Protein AF-A0A3B9X5M0-F1 (afdb_monomer_lite)

Foldseek 3Di:
DPPPVVVVVVVVVVVVVVVVVVVVVVVVVVVVVCQLVVVDQWKQWDWQPDPPDPPRATWHFPDDDPFWTWTARNVVRDIDIDGPVGTPDIGTDDPDPPPDD

Secondary structure (DSSP, 8-state):
---HHHHHHHHHHHHHHHHHHHHHHHHHHHHHHHHHHTSS-EEEEEETT-TT----EEEEEEEE-SSEEEEEETTTTEEEEEEGGGEEEEEEPPP------

Radius of gyration: 21.37 Å; chains: 1; bounding box: 42×60×57 Å

Sequence (101 aa):
MINKAAAKYTDLILPILYFVFVLVSDYAIGNANAIKAGDINEYTVRFSELPSQNSESSLALIGSTSRFSYFYNLANKQALVVPQENIALMRKQFGSVEIEP

Structure (mmCIF, N/CA/C/O backbone):
data_AF-A0A3B9X5M0-F1
#
_entry.id   AF-A0A3B9X5M0-F1
#
loop_
_atom_site.group_PDB
_atom_site.id
_atom_site.type_symbol
_atom_site.label_atom_id
_atom_site.label_alt_id
_atom_site.label_comp_id
_atom_site.label_asym_id
_atom_site.label_entity_id
_atom_site.label_seq_id
_atom_site.pdbx_PDB_ins_code
_atom_site.Cartn_x
_atom_site.Cartn_y
_atom_site.Cartn_z
_atom_site.occupancy
_atom_site.B_iso_or_equiv
_atom_site.auth_seq_id
_atom_site.auth_comp_id
_atom_site.auth_asym_id
_atom_site.auth_atom_id
_atom_site.pdbx_PDB_model_num
ATOM 1 N N . MET A 1 1 ? 24.801 28.497 -33.676 1.00 46.31 1 MET A N 1
ATOM 2 C CA . MET A 1 1 ? 25.605 27.258 -33.567 1.00 46.31 1 MET A CA 1
ATOM 3 C C . MET A 1 1 ? 24.882 26.303 -32.634 1.00 46.31 1 MET A C 1
ATOM 5 O O . MET A 1 1 ? 24.806 26.585 -31.448 1.00 46.31 1 MET A O 1
ATOM 9 N N . ILE A 1 2 ? 24.290 25.227 -33.157 1.00 60.00 2 ILE A N 1
ATOM 10 C CA . ILE A 1 2 ? 23.657 24.195 -32.323 1.00 60.00 2 ILE A CA 1
ATOM 11 C C . ILE A 1 2 ? 24.780 23.324 -31.751 1.00 60.00 2 ILE A C 1
ATOM 13 O O . ILE A 1 2 ? 25.611 22.816 -32.508 1.00 60.00 2 ILE A O 1
ATOM 17 N N . ASN A 1 3 ? 24.834 23.191 -30.425 1.00 60.16 3 ASN A N 1
ATOM 18 C CA . ASN A 1 3 ? 25.811 22.355 -29.731 1.00 60.16 3 ASN A CA 1
ATOM 19 C C . ASN A 1 3 ? 25.601 20.884 -30.129 1.00 60.16 3 ASN A C 1
ATOM 21 O O . ASN A 1 3 ? 24.772 20.186 -29.550 1.00 60.16 3 ASN A O 1
ATOM 25 N N . LYS A 1 4 ? 26.361 20.401 -31.121 1.00 58.69 4 LYS A N 1
ATOM 26 C CA . LYS A 1 4 ? 26.291 19.021 -31.643 1.00 58.69 4 LYS A CA 1
ATOM 27 C C . LYS A 1 4 ? 26.507 17.949 -30.564 1.00 58.69 4 LYS A C 1
ATOM 29 O O . LYS A 1 4 ? 26.043 16.826 -30.723 1.00 58.69 4 LYS A O 1
ATOM 34 N N . ALA A 1 5 ? 27.182 18.299 -29.468 1.00 58.56 5 ALA A N 1
ATOM 35 C CA . ALA A 1 5 ? 27.342 17.427 -28.309 1.00 58.56 5 ALA A CA 1
ATOM 36 C C . ALA A 1 5 ? 26.024 17.214 -27.543 1.00 58.56 5 ALA A C 1
ATOM 38 O O . ALA A 1 5 ? 25.752 16.090 -27.146 1.00 58.56 5 ALA A O 1
ATOM 39 N N . ALA A 1 6 ? 25.181 18.243 -27.393 1.00 57.25 6 ALA A N 1
ATOM 40 C CA . ALA A 1 6 ? 23.898 18.120 -26.697 1.00 57.25 6 ALA A CA 1
ATOM 41 C C . ALA A 1 6 ? 22.927 17.212 -27.469 1.00 57.25 6 ALA A C 1
ATOM 43 O O . ALA A 1 6 ? 22.330 16.321 -26.881 1.00 57.25 6 ALA A O 1
ATOM 44 N N . ALA A 1 7 ? 22.847 17.366 -28.796 1.00 59.25 7 ALA A N 1
ATOM 45 C CA . ALA A 1 7 ? 21.968 16.552 -29.642 1.00 59.25 7 ALA A CA 1
ATOM 46 C C . ALA A 1 7 ? 22.295 15.044 -29.586 1.00 59.25 7 ALA A C 1
ATOM 48 O O . ALA A 1 7 ? 21.387 14.222 -29.537 1.00 59.25 7 ALA A O 1
ATOM 49 N N . LYS A 1 8 ? 23.585 14.680 -29.511 1.00 59.38 8 LYS A N 1
ATOM 50 C CA . LYS A 1 8 ? 24.038 13.277 -29.480 1.00 59.38 8 LYS A CA 1
ATOM 51 C C . LYS A 1 8 ? 23.555 12.494 -28.258 1.00 59.38 8 LYS A C 1
ATOM 53 O O . LYS A 1 8 ? 23.312 11.298 -28.367 1.00 59.38 8 LYS A O 1
ATOM 58 N N . TYR A 1 9 ? 23.472 13.148 -27.101 1.00 60.78 9 TYR A N 1
ATOM 59 C CA . TYR A 1 9 ? 23.036 12.491 -25.870 1.00 60.78 9 TYR A CA 1
ATOM 60 C C . TYR A 1 9 ? 21.517 12.533 -25.721 1.00 60.78 9 TYR A C 1
ATOM 62 O O . TYR A 1 9 ? 20.941 11.560 -25.244 1.00 60.78 9 TYR A O 1
ATOM 70 N N . THR A 1 10 ? 20.856 13.599 -26.183 1.00 64.94 10 THR A N 1
ATOM 71 C CA . THR A 1 10 ? 19.388 13.699 -26.174 1.00 64.94 10 THR A CA 1
ATOM 72 C C . THR A 1 10 ? 18.728 12.538 -26.926 1.00 64.94 10 THR A C 1
ATOM 74 O O . THR A 1 10 ? 17.776 11.961 -26.404 1.00 64.94 10 THR A O 1
ATOM 77 N N . ASP A 1 11 ? 19.286 12.124 -28.071 1.00 70.88 11 ASP A N 1
ATOM 78 C CA . ASP A 1 11 ? 18.765 11.003 -28.873 1.00 70.88 11 ASP A CA 1
ATOM 79 C C . ASP A 1 11 ? 18.818 9.642 -28.153 1.00 70.88 11 ASP A C 1
ATOM 81 O O . ASP A 1 11 ? 17.977 8.784 -28.411 1.00 70.88 11 ASP A O 1
ATOM 85 N N . LEU A 1 12 ? 19.767 9.431 -27.230 1.00 77.06 12 LEU A N 1
ATOM 86 C CA . LEU A 1 12 ? 19.876 8.183 -26.461 1.00 77.06 12 LEU A CA 1
ATOM 87 C C . LEU A 1 12 ? 19.166 8.268 -25.101 1.00 77.06 12 LEU A C 1
ATOM 89 O O . LEU A 1 12 ? 18.630 7.277 -24.612 1.00 77.06 12 LEU A O 1
ATOM 93 N N . ILE A 1 13 ? 19.130 9.452 -24.491 1.00 84.62 13 ILE A N 1
ATOM 94 C CA . ILE A 1 13 ? 18.507 9.668 -23.181 1.00 84.62 13 ILE A CA 1
ATOM 95 C C . ILE A 1 13 ? 16.982 9.535 -23.269 1.00 84.62 13 ILE A C 1
ATOM 97 O O . ILE A 1 13 ? 16.383 8.906 -22.401 1.00 84.62 13 ILE A O 1
ATOM 101 N N . LEU A 1 14 ? 16.346 10.074 -24.315 1.00 85.75 14 LEU A N 1
ATOM 102 C CA . LEU A 1 14 ? 14.889 10.000 -24.493 1.00 85.75 14 LEU A CA 1
ATOM 103 C C . LEU A 1 14 ? 14.325 8.567 -24.519 1.00 85.75 14 LEU A C 1
ATOM 105 O O . LEU A 1 14 ? 13.406 8.297 -23.742 1.00 85.75 14 LEU A O 1
ATOM 109 N N . PRO A 1 15 ? 14.837 7.631 -25.344 1.00 87.69 15 PRO A N 1
ATOM 110 C CA . PRO A 1 15 ? 14.321 6.264 -25.357 1.00 87.69 15 PRO A CA 1
ATOM 111 C C . PRO A 1 15 ? 14.598 5.522 -24.044 1.00 87.69 15 PRO A C 1
ATOM 113 O O . PRO A 1 15 ? 13.760 4.734 -23.612 1.00 87.69 15 PRO A O 1
ATOM 116 N N . ILE A 1 16 ? 15.719 5.803 -23.367 1.00 89.62 16 ILE A N 1
ATOM 117 C CA . ILE A 1 16 ? 16.020 5.222 -22.049 1.00 89.62 16 ILE A CA 1
ATOM 118 C C . ILE A 1 16 ? 15.021 5.721 -21.000 1.00 89.62 16 ILE A C 1
ATOM 120 O O . ILE A 1 16 ? 14.463 4.915 -20.260 1.00 89.62 16 ILE A O 1
ATOM 124 N N . LEU A 1 17 ? 14.753 7.029 -20.951 1.00 89.69 17 LEU A N 1
ATOM 125 C CA . LEU A 1 17 ? 13.765 7.602 -20.034 1.00 89.69 17 LEU A CA 1
ATOM 126 C C . LEU A 1 17 ? 12.367 7.042 -20.294 1.00 89.69 17 LEU A C 1
ATO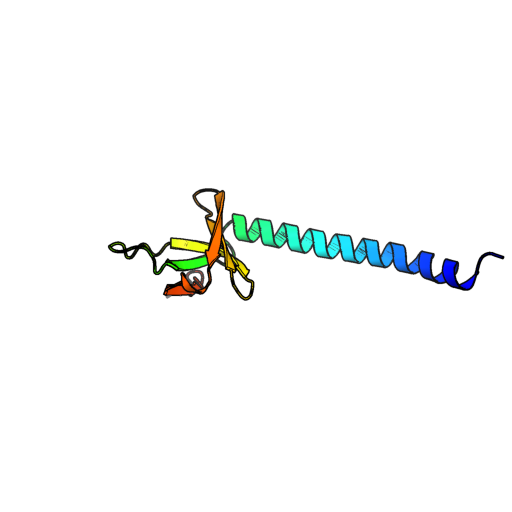M 128 O O . LEU A 1 17 ? 11.667 6.694 -19.345 1.00 89.69 17 LEU A O 1
ATOM 132 N N . TYR A 1 18 ? 11.981 6.910 -21.564 1.00 91.38 18 TYR A N 1
ATOM 133 C CA . TYR A 1 18 ? 10.713 6.295 -21.940 1.00 91.38 18 TYR A CA 1
ATOM 134 C C . TYR A 1 18 ? 10.627 4.839 -21.466 1.00 91.38 18 TYR A C 1
ATOM 136 O O . TYR A 1 18 ? 9.643 4.448 -20.845 1.00 91.38 18 TYR A O 1
ATOM 144 N N . PHE A 1 19 ? 11.676 4.047 -21.692 1.00 91.94 19 PHE A N 1
ATOM 145 C CA . PHE A 1 19 ? 11.714 2.652 -21.263 1.00 91.94 19 PHE A CA 1
ATOM 146 C C . PHE A 1 19 ? 11.619 2.509 -19.737 1.00 91.94 19 PHE A C 1
ATOM 148 O O . PHE A 1 19 ? 10.826 1.714 -19.235 1.00 91.94 19 PHE A O 1
ATOM 155 N N . VAL A 1 20 ? 12.368 3.324 -18.987 1.00 93.38 20 VAL A N 1
ATOM 156 C CA . VAL A 1 20 ? 12.290 3.359 -17.518 1.00 93.38 20 VAL A CA 1
ATOM 157 C C . VAL A 1 20 ? 10.889 3.758 -17.054 1.00 93.38 20 VAL A C 1
ATOM 159 O O . VAL A 1 20 ? 10.357 3.148 -16.129 1.00 93.38 20 VAL A O 1
ATOM 162 N N . PHE A 1 21 ? 10.265 4.742 -17.705 1.00 93.62 21 PHE A N 1
ATOM 163 C CA . PHE A 1 21 ? 8.909 5.172 -17.378 1.00 93.62 21 PHE A CA 1
ATOM 164 C C . PHE A 1 21 ? 7.879 4.050 -17.565 1.00 93.62 21 PHE A C 1
ATOM 166 O O . PHE A 1 21 ? 7.040 3.853 -16.685 1.00 93.62 21 PHE A O 1
ATOM 173 N N . VAL A 1 22 ? 7.959 3.295 -18.666 1.00 93.50 22 VAL A N 1
ATOM 174 C CA . VAL A 1 22 ? 7.076 2.142 -18.917 1.00 93.50 22 VAL A CA 1
ATOM 175 C C . VAL A 1 22 ? 7.251 1.087 -17.826 1.00 93.50 22 VAL A C 1
ATOM 177 O O . VAL A 1 22 ? 6.270 0.700 -17.200 1.00 93.50 22 VAL A O 1
ATOM 180 N N . LEU A 1 23 ? 8.493 0.703 -17.511 1.00 93.56 23 LEU A N 1
ATOM 181 C CA . LEU A 1 23 ? 8.764 -0.294 -16.470 1.00 93.56 23 LEU A CA 1
ATOM 182 C C . LEU A 1 23 ? 8.231 0.122 -15.094 1.00 93.56 23 LEU A C 1
ATOM 184 O O . LEU A 1 23 ? 7.611 -0.681 -14.397 1.00 93.56 23 LEU A O 1
ATOM 188 N N . VAL A 1 24 ? 8.462 1.374 -14.691 1.00 92.69 24 VAL A N 1
ATOM 189 C CA . VAL A 1 24 ? 7.984 1.885 -13.398 1.00 92.69 24 VAL A CA 1
ATOM 190 C C . VAL A 1 24 ? 6.456 1.946 -13.364 1.00 92.69 24 VAL A C 1
ATOM 192 O O . VAL A 1 24 ? 5.857 1.615 -12.340 1.00 92.69 24 VAL A O 1
ATOM 195 N N . SER A 1 25 ? 5.823 2.329 -14.474 1.00 90.00 25 SER A N 1
ATOM 196 C CA . SER A 1 25 ? 4.364 2.394 -14.586 1.00 90.00 25 SER A CA 1
ATOM 197 C C . SER A 1 25 ? 3.733 1.006 -14.487 1.00 90.00 25 SER A C 1
ATOM 199 O O . SER A 1 25 ? 2.821 0.814 -13.685 1.00 90.00 25 SER A O 1
ATOM 201 N N . ASP A 1 26 ? 4.258 0.024 -15.221 1.00 91.19 26 ASP A N 1
ATOM 202 C CA . ASP A 1 26 ? 3.774 -1.359 -15.178 1.00 91.19 26 ASP A CA 1
ATOM 203 C C . ASP A 1 26 ? 3.934 -1.962 -13.780 1.00 91.19 26 ASP A C 1
ATOM 205 O O . ASP A 1 26 ? 3.007 -2.581 -13.251 1.00 91.19 26 ASP A O 1
ATOM 209 N N . TYR A 1 27 ? 5.073 -1.713 -13.128 1.00 88.31 27 TYR A N 1
ATOM 210 C CA . TYR A 1 27 ? 5.312 -2.157 -11.756 1.00 88.31 27 TYR A CA 1
ATOM 211 C C . TYR A 1 27 ? 4.326 -1.528 -10.758 1.00 88.31 27 TYR A C 1
ATOM 213 O O . TYR A 1 27 ? 3.791 -2.212 -9.882 1.00 88.31 27 TYR A O 1
ATOM 221 N N . ALA A 1 28 ? 4.041 -0.229 -10.895 1.00 87.06 28 ALA A N 1
ATOM 222 C CA . ALA A 1 28 ? 3.081 0.468 -10.043 1.00 87.06 28 ALA A CA 1
ATOM 223 C C . ALA A 1 28 ? 1.647 -0.050 -10.244 1.00 87.06 28 ALA A C 1
ATOM 225 O O . ALA A 1 28 ? 0.930 -0.265 -9.264 1.00 87.06 28 ALA A O 1
ATOM 226 N N . ILE A 1 29 ? 1.239 -0.294 -11.494 1.00 88.06 29 ILE A N 1
ATOM 227 C CA . ILE A 1 29 ? -0.079 -0.850 -11.830 1.00 88.06 29 ILE A CA 1
ATOM 228 C C . ILE A 1 29 ? -0.214 -2.271 -11.276 1.00 88.06 29 ILE A C 1
ATOM 230 O O . ILE A 1 29 ? -1.221 -2.583 -10.637 1.00 88.06 29 ILE A O 1
ATOM 234 N N . GLY A 1 30 ? 0.807 -3.112 -11.462 1.00 86.81 30 GLY A N 1
ATOM 235 C CA . GLY A 1 30 ? 0.841 -4.476 -10.934 1.00 86.81 30 GLY A CA 1
ATOM 236 C C . GLY A 1 30 ? 0.678 -4.511 -9.414 1.00 86.81 30 GLY A C 1
ATOM 237 O O . GLY A 1 30 ? -0.209 -5.194 -8.904 1.00 86.81 30 GLY A O 1
ATOM 238 N N . ASN A 1 31 ? 1.450 -3.696 -8.690 1.00 85.69 31 ASN A N 1
ATOM 239 C CA . ASN A 1 31 ? 1.336 -3.593 -7.233 1.00 85.69 31 ASN A CA 1
ATOM 240 C C . ASN A 1 31 ? -0.030 -3.073 -6.781 1.00 85.69 31 ASN A C 1
ATOM 242 O O . ASN A 1 31 ? -0.607 -3.607 -5.835 1.00 85.69 31 ASN A O 1
ATOM 246 N N . ALA A 1 32 ? -0.572 -2.053 -7.449 1.00 83.88 32 ALA A N 1
ATOM 247 C CA . ALA A 1 32 ? -1.891 -1.527 -7.114 1.00 83.88 32 ALA A CA 1
ATOM 248 C C . ALA A 1 32 ? -2.988 -2.584 -7.309 1.00 83.88 32 ALA A C 1
ATOM 250 O O . ALA A 1 32 ? -3.917 -2.660 -6.504 1.00 83.88 32 ALA A O 1
ATOM 251 N N . ASN A 1 33 ? -2.882 -3.411 -8.350 1.00 85.69 33 ASN A N 1
ATOM 252 C CA . ASN A 1 33 ? -3.820 -4.502 -8.595 1.00 85.69 33 ASN A CA 1
ATOM 253 C C . ASN A 1 33 ? -3.693 -5.606 -7.541 1.00 85.69 33 ASN A C 1
ATOM 255 O O . ASN A 1 33 ? -4.714 -6.018 -6.998 1.00 85.69 33 ASN A O 1
ATOM 259 N N . ALA A 1 34 ? -2.474 -6.012 -7.183 1.00 83.94 34 ALA A N 1
ATOM 260 C CA . ALA A 1 34 ? -2.239 -7.017 -6.145 1.00 83.94 34 ALA A CA 1
ATOM 261 C C . ALA A 1 34 ? -2.736 -6.554 -4.758 1.00 83.94 34 ALA A C 1
ATOM 263 O O . ALA A 1 34 ? -3.364 -7.319 -4.031 1.00 83.94 34 ALA A O 1
ATOM 264 N N . ILE A 1 35 ? -2.556 -5.271 -4.417 1.00 83.12 35 ILE A N 1
ATOM 265 C CA . ILE A 1 35 ? -3.122 -4.676 -3.192 1.00 83.12 35 ILE A CA 1
ATOM 266 C C . ILE A 1 35 ? -4.656 -4.685 -3.224 1.00 83.12 35 ILE A C 1
ATOM 268 O O . ILE A 1 35 ? -5.296 -4.967 -2.218 1.00 83.12 35 ILE A O 1
ATOM 272 N N . LYS A 1 36 ? -5.272 -4.368 -4.369 1.00 78.69 36 LYS A N 1
ATOM 273 C CA . LYS A 1 36 ? -6.739 -4.380 -4.510 1.00 78.69 36 LYS A CA 1
ATOM 274 C C . LYS A 1 36 ? -7.333 -5.788 -4.480 1.00 78.69 36 LYS A C 1
ATOM 276 O O . LYS A 1 36 ? -8.507 -5.913 -4.122 1.00 78.69 36 LYS A O 1
ATOM 281 N N . ALA A 1 37 ? -6.553 -6.784 -4.896 1.00 75.94 37 ALA A N 1
ATOM 282 C CA . ALA A 1 37 ? -6.903 -8.199 -4.865 1.00 75.94 37 ALA A CA 1
ATOM 283 C C . ALA A 1 37 ? -6.779 -8.809 -3.458 1.00 75.94 37 ALA A C 1
ATOM 285 O O . ALA A 1 37 ? -7.440 -9.801 -3.183 1.00 75.94 37 ALA A O 1
ATOM 286 N N . GLY A 1 38 ? -6.008 -8.183 -2.561 1.00 70.81 38 GLY A N 1
ATOM 287 C CA . G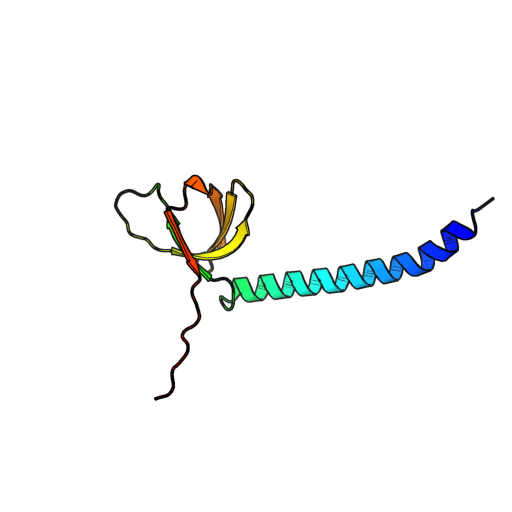LY A 1 38 ? -5.755 -8.692 -1.204 1.00 70.81 38 GLY A CA 1
ATOM 288 C C . GLY A 1 38 ? -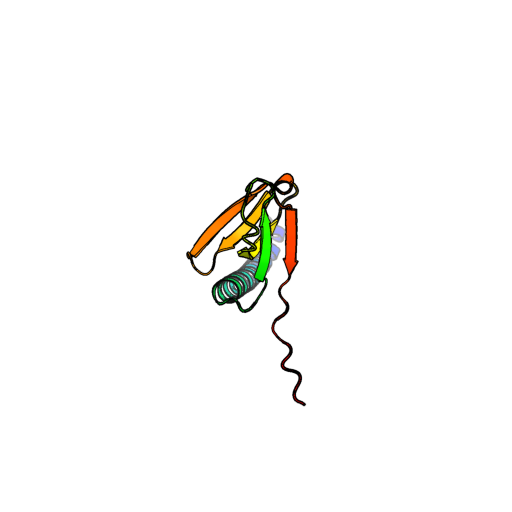4.586 -9.666 -1.134 1.00 70.81 38 GLY A C 1
ATOM 289 O O . GLY A 1 38 ? -4.264 -10.168 -0.065 1.00 70.81 38 GLY A O 1
ATOM 290 N N . ASP A 1 39 ? -3.902 -9.889 -2.257 1.00 72.44 39 ASP A N 1
ATOM 291 C CA . ASP A 1 39 ? -2.822 -10.870 -2.362 1.00 72.44 39 ASP A CA 1
ATOM 292 C C . ASP A 1 39 ? -1.562 -10.437 -1.601 1.00 72.44 39 ASP A C 1
ATOM 294 O O . ASP A 1 39 ? -0.753 -11.269 -1.187 1.00 72.44 39 ASP A O 1
ATOM 298 N N . ILE A 1 40 ? -1.360 -9.124 -1.434 1.00 72.06 40 ILE A N 1
ATOM 299 C CA . ILE A 1 40 ? -0.161 -8.568 -0.803 1.00 72.06 40 ILE A CA 1
ATOM 300 C C . ILE A 1 40 ? -0.478 -7.424 0.158 1.00 72.06 40 ILE A C 1
ATOM 302 O O . ILE A 1 40 ? -1.389 -6.625 -0.048 1.00 72.06 40 ILE A O 1
ATOM 306 N N . ASN A 1 41 ? 0.394 -7.286 1.161 1.00 74.50 41 ASN A N 1
ATOM 307 C CA . ASN A 1 41 ? 0.461 -6.142 2.072 1.00 74.50 41 ASN A CA 1
ATOM 308 C C . ASN A 1 41 ? -0.802 -5.895 2.904 1.00 74.50 41 ASN A C 1
ATOM 310 O O . ASN A 1 41 ? -1.033 -4.754 3.300 1.00 74.50 41 ASN A O 1
ATOM 314 N N . GLU A 1 42 ? -1.575 -6.935 3.219 1.00 85.69 42 GLU A N 1
ATOM 315 C CA . GLU A 1 42 ? -2.611 -6.849 4.247 1.00 85.69 42 GLU A CA 1
ATOM 316 C C . GLU A 1 42 ? -2.006 -6.818 5.655 1.00 85.69 42 GLU A C 1
ATOM 318 O O . GLU A 1 42 ? -1.082 -7.561 6.009 1.00 85.69 42 GLU A O 1
ATOM 323 N N . TYR A 1 43 ? -2.538 -5.912 6.467 1.00 87.00 43 TYR A N 1
ATOM 324 C CA . TYR A 1 43 ? -2.175 -5.719 7.856 1.00 87.00 43 TYR A CA 1
ATOM 325 C C . TYR A 1 43 ? -3.428 -5.707 8.716 1.00 87.00 43 TYR A C 1
ATOM 327 O O . TYR A 1 43 ? -4.423 -5.060 8.402 1.00 87.00 43 TYR A O 1
ATOM 335 N N . THR A 1 44 ? -3.331 -6.349 9.869 1.00 87.38 44 THR A N 1
ATOM 336 C CA . THR A 1 44 ? -4.264 -6.128 10.963 1.00 87.38 44 THR A CA 1
ATOM 337 C C . THR A 1 44 ? -3.840 -4.869 11.706 1.00 87.38 44 THR A C 1
ATOM 339 O O . THR A 1 44 ? -2.740 -4.817 12.267 1.00 87.38 44 THR A O 1
ATOM 342 N N . VAL A 1 45 ? -4.695 -3.849 11.698 1.00 87.19 45 VAL A N 1
ATOM 343 C CA . VAL A 1 45 ? -4.424 -2.540 12.302 1.00 87.19 45 VAL A CA 1
ATOM 344 C C . VAL A 1 45 ? -5.442 -2.249 13.400 1.00 87.19 45 VAL A C 1
ATOM 346 O O . VAL A 1 45 ? -6.636 -2.496 13.233 1.00 87.19 45 VAL A O 1
ATOM 349 N N . ARG A 1 46 ? -4.971 -1.700 14.522 1.00 86.25 46 ARG A N 1
ATOM 350 C CA . ARG A 1 46 ? -5.804 -1.189 15.618 1.00 86.25 46 ARG A CA 1
ATOM 351 C C . ARG A 1 46 ? -5.445 0.264 15.895 1.00 86.25 46 ARG A C 1
ATOM 353 O O . ARG A 1 46 ? -4.266 0.580 16.063 1.00 86.25 46 ARG A O 1
ATOM 360 N N . PHE A 1 47 ? -6.453 1.124 15.991 1.00 85.62 47 PHE A N 1
ATOM 361 C CA . PHE A 1 47 ? -6.275 2.550 16.264 1.00 85.62 47 PHE A CA 1
ATOM 362 C C . PHE A 1 47 ? -6.474 2.878 17.750 1.00 85.62 47 PHE A C 1
ATOM 364 O O . PHE A 1 47 ? -7.303 2.265 18.419 1.00 85.62 47 PHE A O 1
ATOM 371 N N . SER A 1 48 ? -5.699 3.834 18.263 1.00 76.69 48 SER A N 1
ATOM 372 C CA . SER A 1 48 ? -5.657 4.233 19.678 1.00 76.69 48 SER A CA 1
ATOM 373 C C . SER A 1 48 ? -6.890 5.030 20.126 1.00 76.69 48 SER A C 1
ATOM 375 O O . SER A 1 48 ? -7.234 5.009 21.303 1.00 76.69 48 SER A O 1
ATOM 377 N N . GLU A 1 49 ? -7.558 5.732 19.205 1.00 66.25 49 GLU A N 1
ATOM 378 C CA . GLU A 1 49 ? -8.619 6.708 19.516 1.00 66.25 49 GLU A CA 1
ATOM 379 C C . GLU A 1 49 ? -10.032 6.112 19.666 1.00 66.25 49 GLU A C 1
ATOM 381 O O . GLU A 1 49 ? -10.989 6.858 19.863 1.00 66.25 49 GLU A O 1
ATOM 386 N N . LEU A 1 50 ? -10.203 4.787 19.609 1.00 56.94 50 LEU A N 1
ATOM 387 C CA . LEU A 1 50 ? -11.515 4.151 19.787 1.00 56.94 50 LEU A CA 1
ATOM 388 C C . LEU A 1 50 ? -11.646 3.517 21.180 1.00 56.94 50 LEU A C 1
ATOM 390 O O . LEU A 1 50 ? -11.218 2.377 21.384 1.00 56.94 50 LEU A O 1
ATOM 394 N N . PRO A 1 51 ? -12.276 4.202 22.155 1.00 47.22 51 PRO A N 1
ATOM 395 C CA . PRO A 1 51 ? -12.664 3.554 23.393 1.00 47.22 51 PRO A CA 1
ATOM 396 C C . PRO A 1 51 ? -13.801 2.568 23.085 1.00 47.22 51 PRO A C 1
ATOM 398 O O . PRO A 1 51 ? -14.809 2.939 22.489 1.00 47.22 51 PRO A O 1
ATOM 401 N N . SER A 1 52 ? -13.640 1.319 23.531 1.00 48.47 52 SER A N 1
ATOM 402 C CA . SER A 1 52 ? -14.635 0.223 23.589 1.00 48.47 52 SER A CA 1
ATOM 403 C C . SER A 1 52 ? -14.679 -0.836 22.483 1.00 48.47 52 SER A C 1
ATOM 405 O O . SER A 1 52 ? -15.383 -1.827 22.670 1.00 48.47 52 SER A O 1
ATOM 407 N N . GLN A 1 53 ? -13.901 -0.751 21.401 1.00 49.25 53 GLN A N 1
ATOM 408 C CA . GLN A 1 53 ? -13.850 -1.861 20.442 1.00 49.25 53 GLN A CA 1
ATOM 409 C C . GLN A 1 53 ? -12.421 -2.241 20.085 1.00 49.25 53 GLN A C 1
ATOM 411 O O . GLN A 1 53 ? -11.703 -1.486 19.437 1.00 49.25 53 GLN A O 1
ATOM 416 N N . ASN A 1 54 ? -12.056 -3.476 20.437 1.00 53.59 54 ASN A N 1
ATOM 417 C CA . ASN A 1 54 ? -10.969 -4.250 19.836 1.00 53.59 54 ASN A CA 1
ATOM 418 C C . ASN A 1 54 ? -11.260 -4.522 18.342 1.00 53.59 54 ASN A C 1
ATOM 420 O O . ASN A 1 54 ? -11.236 -5.666 17.900 1.00 53.59 54 ASN A O 1
ATOM 424 N N . SER A 1 55 ? -11.614 -3.495 17.569 1.00 65.88 55 SER A N 1
ATOM 425 C CA . SER A 1 55 ? -11.904 -3.603 16.142 1.00 65.88 55 SER A CA 1
ATOM 426 C C . SER A 1 55 ? -10.585 -3.585 15.379 1.00 65.88 55 SER A C 1
ATOM 428 O O . SER A 1 55 ? -10.202 -2.623 14.717 1.00 65.88 55 SER A O 1
ATOM 430 N N . GLU A 1 56 ? -9.842 -4.675 15.533 1.00 77.06 56 GLU A N 1
ATOM 431 C CA . GLU A 1 56 ? -8.783 -5.018 14.599 1.00 77.06 56 GLU A CA 1
ATOM 432 C C . GLU A 1 56 ? -9.374 -5.019 13.184 1.00 77.06 56 GLU A C 1
ATOM 434 O O . GLU A 1 56 ? -10.317 -5.750 12.886 1.00 77.06 56 GLU A O 1
ATOM 439 N N . SER A 1 57 ? -8.863 -4.136 12.332 1.00 80.56 57 SER A N 1
ATOM 440 C CA . SER A 1 57 ? -9.327 -3.972 10.957 1.00 80.56 57 SER A CA 1
ATOM 441 C C . SER A 1 57 ? -8.279 -4.529 10.005 1.00 80.56 57 SER A C 1
ATOM 443 O O . SER A 1 57 ? -7.100 -4.190 10.133 1.00 80.56 57 SER A O 1
ATOM 445 N N . SER A 1 58 ? -8.696 -5.364 9.049 1.00 85.31 58 SER A N 1
ATOM 446 C CA . SER A 1 58 ? -7.818 -5.780 7.950 1.00 85.31 58 SER A CA 1
ATOM 447 C C . SER A 1 58 ? -7.735 -4.650 6.928 1.00 85.31 58 SER A C 1
ATOM 449 O O . SER A 1 58 ? -8.748 -4.247 6.351 1.00 85.31 58 SER A O 1
ATOM 451 N N . LEU A 1 59 ? -6.541 -4.093 6.754 1.00 88.31 59 LEU A N 1
ATOM 452 C CA . LEU A 1 59 ? -6.263 -2.970 5.870 1.00 88.31 59 LEU A CA 1
ATOM 453 C C . LEU A 1 59 ? -4.965 -3.227 5.111 1.00 88.31 59 LEU A C 1
ATOM 455 O O . LEU A 1 59 ? -3.963 -3.627 5.700 1.00 88.31 59 LEU A O 1
ATOM 459 N N . ALA A 1 60 ? -4.942 -2.924 3.817 1.00 88.50 60 ALA A N 1
ATOM 460 C CA . ALA A 1 60 ? -3.708 -2.976 3.050 1.00 88.50 60 ALA A CA 1
ATOM 461 C C . ALA A 1 60 ? -2.877 -1.704 3.249 1.00 88.50 60 ALA A C 1
ATOM 463 O O . ALA A 1 60 ? -3.395 -0.596 3.115 1.00 88.50 60 ALA A O 1
ATOM 464 N N . LEU A 1 61 ? -1.582 -1.835 3.539 1.00 89.12 61 LEU A N 1
ATOM 465 C CA . LEU A 1 61 ? -0.684 -0.680 3.611 1.00 89.12 61 LEU A CA 1
ATOM 466 C C . LEU A 1 61 ? -0.238 -0.285 2.198 1.00 89.12 61 LEU A C 1
ATOM 468 O O . LEU A 1 61 ? 0.444 -1.055 1.524 1.00 89.12 61 LEU A O 1
ATOM 472 N N . ILE A 1 62 ? -0.578 0.933 1.773 1.00 88.69 62 ILE A N 1
ATOM 473 C CA . ILE A 1 62 ? -0.136 1.490 0.485 1.00 88.69 62 ILE A CA 1
ATOM 474 C C . ILE A 1 62 ? 1.208 2.208 0.644 1.00 88.69 62 ILE A C 1
ATOM 476 O O . ILE A 1 62 ? 2.052 2.174 -0.248 1.00 88.69 62 ILE A O 1
ATOM 480 N N . GLY A 1 63 ? 1.415 2.867 1.784 1.00 87.38 63 GLY A N 1
ATOM 481 C CA . GLY A 1 63 ? 2.653 3.577 2.067 1.00 87.38 63 GLY A CA 1
ATOM 482 C C . GLY A 1 63 ? 2.629 4.289 3.410 1.00 87.38 63 GLY A C 1
ATOM 483 O O . GLY A 1 63 ? 1.603 4.367 4.085 1.00 87.38 63 GLY A O 1
ATOM 484 N N . SER A 1 64 ? 3.772 4.838 3.796 1.00 90.88 64 SER A N 1
ATOM 485 C CA . SER A 1 64 ? 3.918 5.598 5.034 1.00 90.88 64 SER A CA 1
ATOM 486 C C . SER A 1 64 ? 4.885 6.757 4.853 1.00 90.88 64 SER A C 1
ATOM 488 O O . SER A 1 64 ? 5.849 6.682 4.096 1.00 90.88 64 SER A O 1
ATOM 490 N N . THR A 1 65 ? 4.637 7.816 5.603 1.00 93.31 65 THR A N 1
ATOM 491 C CA . THR A 1 65 ? 5.550 8.939 5.831 1.00 93.31 65 THR A CA 1
ATOM 492 C C . THR A 1 65 ? 5.968 8.933 7.299 1.00 93.31 65 THR A C 1
ATOM 494 O O . THR A 1 65 ? 5.530 8.079 8.063 1.00 93.31 65 THR A O 1
ATOM 497 N N . SER A 1 66 ? 6.776 9.905 7.720 1.00 91.12 66 SER A N 1
ATOM 498 C CA . SER A 1 66 ? 7.144 10.075 9.132 1.00 91.12 66 SER A CA 1
ATOM 499 C C . SER A 1 66 ? 5.980 10.462 10.049 1.00 91.12 66 SER A C 1
ATOM 501 O O . SER A 1 66 ? 6.134 10.412 11.263 1.00 91.12 66 SER A O 1
ATOM 503 N N . ARG A 1 67 ? 4.847 10.914 9.492 1.00 92.56 67 ARG A N 1
ATOM 504 C CA . ARG A 1 67 ? 3.694 11.404 10.268 1.00 92.56 67 ARG A CA 1
ATOM 505 C C . ARG A 1 67 ? 2.406 10.649 9.986 1.00 92.56 67 ARG A C 1
ATOM 507 O O . ARG A 1 67 ? 1.562 10.554 10.862 1.00 92.56 67 ARG A O 1
ATOM 514 N N . PHE A 1 68 ? 2.246 10.124 8.777 1.00 92.81 68 PHE A N 1
ATOM 515 C CA . PHE A 1 68 ? 1.007 9.489 8.337 1.00 92.81 68 PHE A CA 1
ATOM 516 C C . PHE A 1 68 ? 1.267 8.135 7.697 1.00 92.81 68 PHE A C 1
ATOM 518 O O . PHE A 1 68 ? 2.217 7.985 6.925 1.00 92.81 68 PHE A O 1
ATOM 525 N N . SER A 1 69 ? 0.365 7.194 7.945 1.00 91.00 69 SER A N 1
ATOM 526 C CA . SER A 1 69 ? 0.259 5.930 7.221 1.00 91.00 69 SER A CA 1
ATOM 527 C C . SER A 1 69 ? -0.976 5.947 6.322 1.00 91.00 69 SER A C 1
ATOM 529 O O . SER A 1 69 ? -2.041 6.429 6.712 1.00 91.00 69 SER A O 1
ATOM 531 N N . TYR A 1 70 ? -0.815 5.418 5.112 1.00 91.38 70 TYR A N 1
ATOM 532 C CA . TYR A 1 70 ? -1.844 5.355 4.082 1.00 91.38 70 TYR A CA 1
ATOM 533 C C . TYR A 1 70 ? -2.306 3.914 3.927 1.00 91.38 70 TYR A C 1
ATOM 535 O O . TYR A 1 70 ? -1.549 3.046 3.484 1.00 91.38 70 TYR A O 1
AT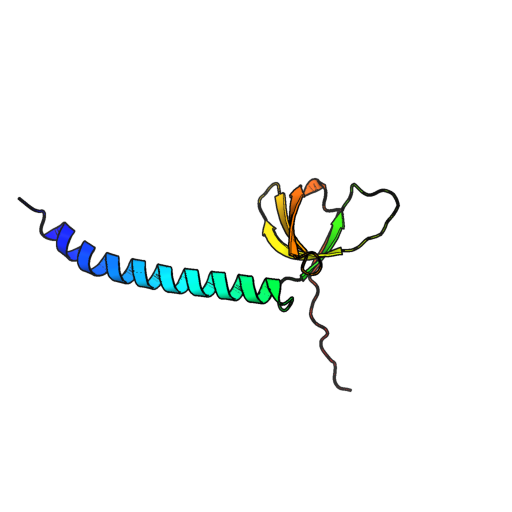OM 543 N N . PHE A 1 71 ? -3.560 3.675 4.275 1.00 90.81 71 PHE A N 1
ATOM 544 C CA . PHE A 1 71 ? -4.191 2.371 4.224 1.00 90.81 71 PHE A CA 1
ATOM 545 C C . PHE A 1 71 ? -5.252 2.312 3.130 1.00 90.81 71 PHE A C 1
ATOM 547 O O . PHE A 1 71 ? -5.877 3.313 2.787 1.00 90.81 71 PHE A O 1
ATOM 554 N N . TYR A 1 72 ? -5.488 1.116 2.610 1.00 89.44 72 TYR A N 1
ATOM 555 C CA . TYR A 1 72 ? -6.592 0.800 1.723 1.00 89.44 72 TYR A CA 1
ATOM 556 C C . TYR A 1 72 ? -7.502 -0.220 2.392 1.00 89.44 72 TYR A C 1
ATOM 558 O O . TYR A 1 72 ? -7.066 -1.303 2.776 1.00 89.44 72 TYR A O 1
ATOM 566 N N . ASN A 1 73 ? -8.778 0.119 2.523 1.00 87.69 73 ASN A N 1
ATOM 567 C CA . ASN A 1 73 ? -9.802 -0.818 2.942 1.00 87.69 73 ASN A CA 1
ATOM 568 C C . ASN A 1 73 ? -10.337 -1.545 1.703 1.00 87.69 73 ASN A C 1
ATOM 570 O O . ASN A 1 73 ? -11.020 -0.942 0.870 1.00 87.69 73 ASN A O 1
ATOM 574 N N . LEU A 1 74 ? -10.039 -2.840 1.590 1.00 84.12 74 LEU A N 1
ATOM 575 C CA . LEU A 1 74 ? -10.451 -3.651 0.446 1.00 84.12 74 LE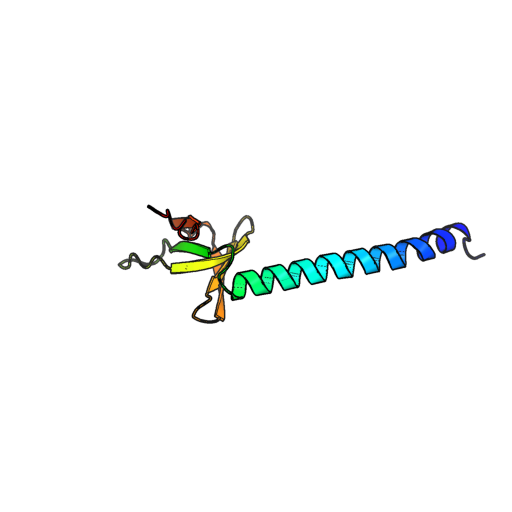U A CA 1
ATOM 576 C C . LEU A 1 74 ? -11.958 -3.889 0.382 1.00 84.12 74 LEU A C 1
ATOM 578 O O . LEU A 1 74 ? -12.491 -3.973 -0.727 1.00 84.12 74 LEU A O 1
ATOM 582 N N . ALA A 1 75 ? -12.628 -3.992 1.532 1.00 83.38 75 ALA A N 1
ATOM 583 C CA . ALA A 1 75 ? -14.064 -4.238 1.613 1.00 83.38 75 ALA A CA 1
ATOM 584 C C . ALA A 1 75 ? -14.858 -3.010 1.150 1.00 83.38 75 ALA A C 1
ATOM 586 O O . ALA A 1 75 ? -15.736 -3.112 0.299 1.00 83.38 75 ALA A O 1
ATOM 587 N N . ASN A 1 76 ? -14.480 -1.832 1.647 1.00 84.69 76 ASN A N 1
ATOM 588 C CA . ASN A 1 76 ? -15.166 -0.574 1.348 1.00 84.69 76 ASN A CA 1
ATOM 589 C C . ASN A 1 76 ? -14.612 0.140 0.104 1.00 84.69 76 ASN A C 1
ATOM 591 O O . ASN A 1 76 ? -15.169 1.149 -0.319 1.00 84.69 76 ASN A O 1
ATOM 595 N N . LYS A 1 77 ? -13.506 -0.354 -0.471 1.00 86.00 77 LYS A N 1
ATOM 596 C CA . LYS A 1 77 ? -12.758 0.268 -1.579 1.00 86.00 77 LYS A CA 1
ATOM 597 C C . LYS A 1 77 ? -12.361 1.726 -1.297 1.00 86.00 77 LYS A C 1
ATOM 599 O O . LYS A 1 77 ? -12.358 2.563 -2.197 1.00 86.00 77 LYS A O 1
ATOM 604 N N . GLN A 1 78 ? -11.996 2.021 -0.050 1.00 87.19 78 GLN A N 1
ATOM 605 C CA . GLN A 1 78 ? -11.672 3.370 0.429 1.00 87.19 78 GLN A CA 1
ATOM 606 C C . GLN A 1 78 ? -10.211 3.488 0.859 1.00 87.19 78 GLN A C 1
ATOM 608 O O . GLN A 1 78 ? -9.651 2.562 1.442 1.00 87.19 78 GLN A O 1
ATOM 613 N N . ALA A 1 79 ? -9.609 4.649 0.604 1.00 87.75 79 ALA A N 1
ATOM 614 C CA . ALA A 1 79 ? -8.310 5.006 1.159 1.00 87.75 79 ALA A CA 1
ATOM 615 C C . ALA A 1 79 ? -8.495 5.709 2.510 1.00 87.75 79 ALA A C 1
ATOM 617 O O . ALA A 1 79 ? -9.357 6.577 2.650 1.00 87.75 79 ALA A O 1
ATOM 618 N N . LEU A 1 80 ? -7.673 5.342 3.486 1.00 88.94 80 LEU A N 1
ATOM 619 C CA . LEU A 1 80 ? -7.671 5.896 4.831 1.00 88.94 80 LEU A CA 1
ATOM 620 C C . LEU A 1 80 ? -6.288 6.473 5.135 1.00 88.94 80 LEU A C 1
ATOM 622 O O . LEU A 1 80 ? -5.271 5.815 4.922 1.00 88.94 80 LEU A O 1
ATOM 626 N N . VAL A 1 81 ? -6.257 7.695 5.657 1.00 90.56 81 VAL A N 1
ATOM 627 C CA . VAL A 1 81 ? -5.027 8.360 6.096 1.00 90.56 81 VAL A CA 1
ATOM 628 C C . VAL A 1 81 ? -5.077 8.476 7.606 1.00 90.56 81 VAL A C 1
ATOM 630 O O . VAL A 1 81 ? -6.024 9.047 8.142 1.00 90.56 81 VAL A O 1
ATOM 633 N N . VAL A 1 82 ? -4.073 7.926 8.286 1.00 89.56 82 VAL A N 1
ATOM 634 C CA . VAL A 1 82 ? -4.041 7.890 9.751 1.00 89.56 82 VAL A CA 1
ATOM 635 C C . VAL A 1 82 ? -2.711 8.437 10.258 1.00 89.56 82 VAL A C 1
ATOM 637 O O . VAL A 1 82 ? -1.666 8.016 9.750 1.00 89.56 82 VAL A O 1
ATOM 640 N N . PRO A 1 83 ? -2.713 9.354 11.242 1.00 90.88 83 PRO A N 1
ATOM 641 C CA . PRO A 1 83 ? -1.495 9.758 11.935 1.00 90.88 83 PRO A CA 1
ATOM 642 C C . PRO A 1 83 ? -0.820 8.555 12.606 1.00 90.88 83 PRO A C 1
ATOM 644 O O . PRO A 1 83 ? -1.501 7.694 13.166 1.00 90.88 83 PRO A O 1
ATOM 647 N N . GLN A 1 84 ? 0.507 8.461 12.550 1.00 87.75 84 GLN A N 1
ATOM 648 C CA . GLN A 1 84 ? 1.223 7.301 13.096 1.00 87.75 84 GLN A CA 1
ATOM 649 C C . GLN A 1 84 ? 1.051 7.165 14.611 1.00 87.75 84 GLN A C 1
ATOM 651 O O . GLN A 1 84 ? 0.966 6.049 15.119 1.00 87.75 84 GLN A O 1
ATOM 656 N N . GLU A 1 85 ? 0.917 8.285 15.316 1.00 88.19 85 GLU A N 1
ATOM 657 C CA . GLU A 1 85 ? 0.617 8.350 16.746 1.00 88.19 85 GLU A CA 1
ATOM 658 C C . GLU A 1 85 ? -0.715 7.678 17.122 1.00 88.19 85 GLU A C 1
ATOM 660 O O . GLU A 1 85 ? -0.877 7.189 18.241 1.00 88.19 85 GLU A O 1
ATOM 665 N N . ASN A 1 86 ? -1.644 7.576 16.168 1.00 87.88 86 ASN A N 1
ATOM 666 C CA . ASN A 1 86 ? -2.966 6.996 16.381 1.00 87.88 86 ASN A CA 1
ATOM 667 C C . ASN A 1 86 ? -3.004 5.492 16.084 1.00 87.88 86 ASN A C 1
ATOM 669 O O . ASN A 1 86 ? -4.057 4.871 16.223 1.00 87.88 86 ASN A O 1
ATOM 673 N N . ILE A 1 87 ? -1.884 4.883 15.686 1.00 88.00 87 ILE A N 1
ATOM 674 C CA . ILE A 1 87 ? -1.786 3.448 15.412 1.00 88.00 87 ILE A CA 1
ATOM 675 C C . ILE A 1 87 ? -1.298 2.740 16.679 1.00 88.00 87 ILE A C 1
ATOM 677 O O . ILE A 1 87 ? -0.120 2.779 17.020 1.00 88.00 87 ILE A O 1
ATOM 681 N N . ALA A 1 88 ? -2.209 2.052 17.365 1.00 87.00 88 ALA A N 1
ATOM 682 C CA . ALA A 1 88 ? -1.897 1.295 18.576 1.00 87.00 88 ALA A CA 1
ATOM 683 C C . ALA A 1 88 ? -1.197 -0.035 18.268 1.00 87.00 88 ALA A C 1
ATOM 685 O O . ALA A 1 88 ? -0.391 -0.522 19.059 1.00 87.00 88 ALA A O 1
ATOM 686 N N . LEU A 1 89 ? -1.567 -0.676 17.156 1.00 87.00 89 LEU A N 1
ATOM 687 C CA . LEU A 1 89 ? -0.991 -1.943 16.719 1.00 87.00 89 LEU A CA 1
ATOM 688 C C . LEU A 1 89 ? -1.088 -2.068 15.203 1.00 87.00 89 LEU A C 1
ATOM 690 O O . LEU A 1 89 ? -2.103 -1.718 14.606 1.00 87.00 89 LEU A O 1
ATOM 694 N N . MET A 1 90 ? -0.041 -2.622 14.601 1.00 88.69 90 MET A N 1
ATOM 695 C CA . MET A 1 90 ? -0.005 -2.973 13.190 1.00 88.69 90 MET A CA 1
ATOM 696 C C . MET A 1 90 ? 0.758 -4.285 13.028 1.00 88.69 90 MET A C 1
ATOM 698 O O . MET A 1 90 ? 1.931 -4.377 13.384 1.00 88.69 90 MET A O 1
ATOM 702 N N . ARG A 1 91 ? 0.090 -5.313 12.506 1.00 88.62 91 ARG A N 1
ATOM 703 C CA . ARG A 1 91 ? 0.668 -6.644 12.299 1.00 88.62 91 ARG A CA 1
ATOM 704 C C . ARG A 1 91 ? 0.467 -7.068 10.856 1.00 88.62 91 ARG A C 1
ATOM 706 O O . ARG A 1 91 ? -0.658 -7.043 10.374 1.00 88.62 91 ARG A O 1
ATOM 713 N N . LYS A 1 92 ? 1.544 -7.470 10.179 1.00 86.12 92 LYS A N 1
ATOM 714 C CA . LYS A 1 92 ? 1.444 -8.023 8.826 1.00 86.12 92 LYS A CA 1
ATOM 715 C C . LYS A 1 92 ? 0.687 -9.346 8.883 1.00 86.12 92 LYS A C 1
ATOM 717 O O . LYS A 1 92 ? 1.049 -10.207 9.686 1.00 86.12 92 LYS A O 1
ATOM 722 N N . GLN A 1 93 ? -0.342 -9.500 8.056 1.00 81.88 93 GLN A N 1
ATOM 723 C CA . GLN A 1 93 ? -0.953 -10.803 7.849 1.00 81.88 93 GLN A CA 1
ATOM 724 C C . GLN A 1 93 ? -0.048 -11.595 6.908 1.00 81.88 93 GLN A C 1
ATOM 726 O O . GLN A 1 93 ? 0.321 -11.135 5.827 1.00 81.88 93 GLN A O 1
ATOM 731 N N . PHE A 1 94 ? 0.380 -12.764 7.364 1.00 69.88 94 PHE A N 1
ATOM 732 C CA . PHE A 1 94 ? 1.007 -13.748 6.497 1.00 69.88 94 PHE A CA 1
ATOM 733 C C . PHE A 1 94 ? -0.113 -14.666 6.027 1.00 69.88 94 PHE A C 1
ATOM 735 O O . PHE A 1 94 ? -0.889 -15.137 6.860 1.00 69.88 94 PHE A O 1
ATOM 742 N N . GLY A 1 95 ? -0.221 -14.873 4.712 1.00 60.09 95 GLY A N 1
ATOM 743 C CA . GLY A 1 95 ? -1.154 -15.850 4.160 1.00 60.09 95 GLY A CA 1
ATOM 744 C C . GLY A 1 95 ? -0.967 -17.186 4.874 1.00 60.09 95 GLY A C 1
ATOM 745 O O . GLY A 1 95 ? 0.159 -17.546 5.226 1.00 60.09 95 GLY A O 1
ATOM 746 N N . SER A 1 96 ? -2.073 -17.873 5.151 1.00 48.38 96 SER A N 1
ATOM 747 C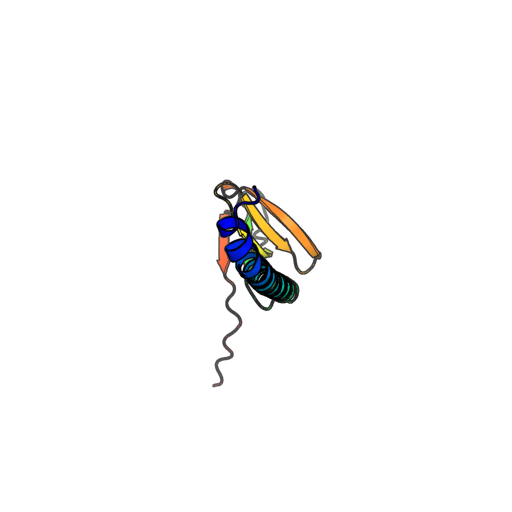 CA . SER A 1 96 ? -2.066 -19.201 5.756 1.00 48.38 96 SER A CA 1
ATOM 748 C C . SER A 1 96 ? -1.103 -20.091 4.977 1.00 48.38 96 SER A C 1
ATOM 750 O O . SER A 1 96 ? -1.374 -20.441 3.830 1.00 48.38 96 SER A O 1
ATOM 752 N N . VAL A 1 97 ? 0.032 -20.438 5.583 1.00 51.62 97 VAL A N 1
ATOM 753 C CA . VAL A 1 97 ? 0.820 -21.579 5.125 1.00 51.62 97 VAL A CA 1
ATOM 754 C C . VAL A 1 97 ? -0.060 -22.779 5.427 1.00 51.62 97 VAL A C 1
ATOM 756 O O . VAL A 1 97 ? -0.232 -23.144 6.588 1.00 51.62 97 VAL A O 1
ATOM 759 N N . GLU A 1 98 ? -0.711 -23.308 4.399 1.00 46.47 98 GLU A N 1
ATOM 760 C CA . GLU A 1 98 ? -1.389 -24.592 4.466 1.00 46.47 98 GLU A CA 1
ATOM 761 C C . GLU A 1 98 ? -0.292 -25.624 4.745 1.00 46.47 98 GLU A C 1
ATOM 763 O O . GLU A 1 98 ? 0.547 -25.919 3.895 1.00 46.47 98 GLU A O 1
ATOM 768 N N . ILE A 1 99 ? -0.189 -26.052 6.002 1.00 55.75 99 ILE A N 1
ATOM 769 C CA . ILE A 1 99 ? 0.722 -27.122 6.385 1.00 55.75 99 ILE A CA 1
ATOM 770 C C . ILE A 1 99 ? -0.022 -28.399 6.006 1.00 55.75 99 ILE A C 1
ATOM 772 O O . ILE A 1 99 ? -0.925 -28.816 6.733 1.00 55.75 99 ILE A O 1
ATOM 776 N N . GLU A 1 100 ? 0.284 -28.960 4.833 1.00 49.78 100 GLU A N 1
ATOM 777 C CA . GLU A 1 100 ? -0.157 -30.320 4.518 1.00 49.78 100 GLU A CA 1
ATOM 778 C C . GLU A 1 100 ? 0.370 -31.280 5.609 1.00 49.78 100 GLU A C 1
ATOM 780 O O . GLU A 1 100 ? 1.515 -31.118 6.049 1.00 49.78 100 GLU A O 1
ATOM 785 N N . PRO A 1 101 ? -0.477 -32.207 6.098 1.00 59.47 101 PRO A N 1
ATOM 786 C CA . PRO A 1 101 ? -0.181 -33.082 7.234 1.00 59.47 101 PRO A CA 1
ATOM 787 C C . PRO A 1 101 ? 0.950 -34.088 6.987 1.00 59.47 101 PRO A C 1
ATOM 789 O O . PRO A 1 101 ? 1.126 -34.539 5.833 1.00 59.47 101 PRO A O 1
#

pLDDT: mean 79.05, std 14.12, range [46.31, 93.62]